Protein AF-A0A4R0RZW1-F1 (afdb_monomer)

Radius of gyration: 14.1 Å; Cα contacts (8 Å, |Δi|>4): 212; chains: 1; bounding box: 38×32×39 Å

Foldseek 3Di:
DDWFWEQDPNDTDIDDDDFFFWKWWWFQPVFPPRDPPNIDTGGTWTFHDDDDQFTKIWDWDQDPPRDTDIDMDTQWGADPPDHGYIYGDSRTHPMDGDDDPPD

Organism: Bifidobacterium longum subsp. longum (NCBI:txid1679)

Mean predicted aligned error: 4.47 Å

Sequence (103 aa):
MRRIKIFIDNTIIPADIYAGQKIAFIFLPAGRQTAQGREQVVHQASVENENGRVINVTWQAKGWFNRLVTRHSPLLRRMLGQPDTYRFDDNIASPEFIQERAD

Secondary structure (DSSP, 8-state):
-EEEEEEETTEEEEEEE-TT-EEEEEE-TTGGGPPTT--EEEEEEEE--SSSSEEEEEEEEE-GGG-EEEEEEEEEEEPTT-SSEEEE-TTEEEEEE------

Structure (mmCIF, N/CA/C/O backbone):
data_AF-A0A4R0RZW1-F1
#
_entry.id   AF-A0A4R0RZW1-F1
#
loop_
_atom_site.group_PDB
_atom_site.id
_atom_site.type_symbol
_atom_site.label_atom_id
_atom_site.label_alt_id
_atom_site.label_comp_id
_atom_site.label_asym_id
_atom_site.label_entity_id
_atom_site.label_seq_id
_atom_site.pdbx_PDB_ins_code
_atom_site.Cartn_x
_atom_site.Cartn_y
_atom_site.Cartn_z
_atom_site.occupancy
_atom_site.B_iso_or_equiv
_atom_site.auth_seq_id
_atom_site.auth_comp_id
_atom_site.auth_asym_id
_atom_site.auth_atom_id
_atom_site.pdbx_PDB_model_num
ATOM 1 N N . MET A 1 1 ? -2.292 5.061 16.110 1.00 85.56 1 MET A N 1
ATOM 2 C CA . MET A 1 1 ? -2.197 3.609 15.833 1.00 85.56 1 MET A CA 1
ATOM 3 C C . MET A 1 1 ? -3.590 3.023 15.835 1.00 85.56 1 MET A C 1
ATOM 5 O O . MET A 1 1 ? -4.358 3.286 16.755 1.00 85.56 1 MET A O 1
ATOM 9 N N . ARG A 1 2 ? -3.924 2.247 14.806 1.00 90.00 2 ARG A N 1
ATOM 10 C CA . ARG A 1 2 ? -5.237 1.644 14.597 1.00 90.00 2 ARG A CA 1
ATOM 11 C C . ARG A 1 2 ? -5.077 0.210 14.111 1.00 90.00 2 ARG A C 1
ATOM 13 O O . ARG A 1 2 ? -4.354 -0.041 13.153 1.00 90.00 2 ARG A O 1
ATOM 20 N N . ARG A 1 3 ? -5.850 -0.702 14.694 1.00 93.12 3 ARG A N 1
ATOM 21 C CA . ARG A 1 3 ? -5.969 -2.066 14.184 1.00 93.12 3 ARG A CA 1
ATOM 22 C C . ARG A 1 3 ? -6.949 -2.117 13.015 1.00 93.12 3 ARG A C 1
ATOM 24 O O . ARG A 1 3 ? -8.087 -1.655 13.127 1.00 93.12 3 ARG A O 1
ATOM 31 N N . ILE A 1 4 ? -6.497 -2.655 11.891 1.00 94.94 4 ILE A N 1
ATOM 32 C CA . ILE A 1 4 ? -7.277 -2.862 10.670 1.00 94.94 4 ILE A CA 1
ATOM 33 C C . ILE A 1 4 ? -7.179 -4.322 10.226 1.00 94.94 4 ILE A C 1
ATOM 35 O O . I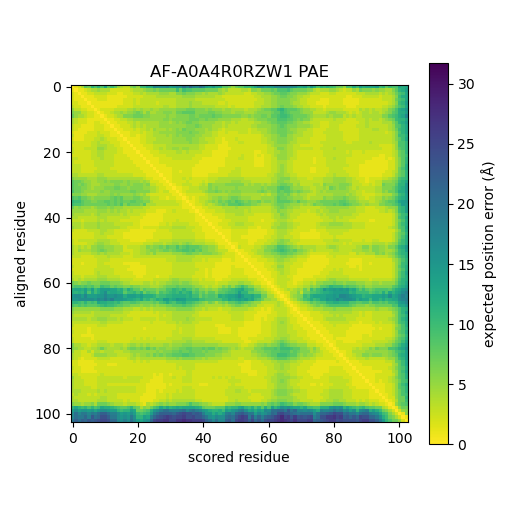LE A 1 4 ? -6.394 -5.109 10.754 1.00 94.94 4 ILE A O 1
ATOM 39 N N . LYS A 1 5 ? -7.989 -4.686 9.237 1.00 96.56 5 LYS A N 1
ATOM 40 C CA . LYS A 1 5 ? -7.926 -5.971 8.544 1.00 96.56 5 LYS A CA 1
ATOM 41 C C . LYS A 1 5 ? -7.427 -5.732 7.126 1.00 96.56 5 LYS A C 1
ATOM 43 O O . LYS A 1 5 ? -7.985 -4.889 6.427 1.00 96.56 5 LYS A O 1
ATOM 48 N N . ILE A 1 6 ? -6.407 -6.460 6.695 1.00 95.69 6 ILE A N 1
ATOM 49 C CA . ILE A 1 6 ? -5.911 -6.436 5.318 1.00 95.69 6 ILE A CA 1
ATOM 50 C C . ILE A 1 6 ? -6.355 -7.728 4.638 1.00 95.69 6 ILE A C 1
ATOM 52 O O . ILE A 1 6 ? -6.040 -8.819 5.103 1.00 95.69 6 ILE A O 1
ATOM 56 N N . PHE A 1 7 ? -7.115 -7.598 3.556 1.00 95.50 7 PHE A N 1
ATOM 57 C CA . PHE A 1 7 ? -7.515 -8.696 2.692 1.00 95.50 7 PHE A CA 1
ATOM 58 C C . PHE A 1 7 ? -6.483 -8.869 1.574 1.00 95.50 7 PHE A C 1
ATOM 60 O O . PHE A 1 7 ? -6.318 -7.977 0.736 1.00 95.50 7 PHE A O 1
ATOM 67 N N . ILE A 1 8 ? -5.794 -10.007 1.573 1.00 91.50 8 ILE A N 1
ATOM 68 C CA . ILE A 1 8 ? -4.769 -10.386 0.595 1.00 91.50 8 ILE A CA 1
ATOM 69 C C . ILE A 1 8 ? -4.855 -11.894 0.344 1.00 91.50 8 ILE A C 1
ATOM 71 O O . ILE A 1 8 ? -5.052 -12.6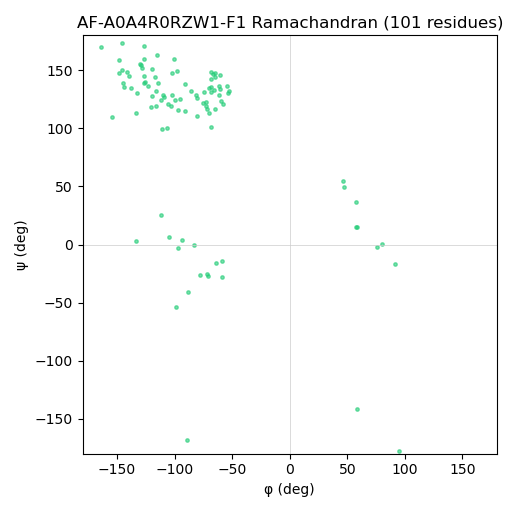58 1.283 1.00 91.50 8 ILE A O 1
ATOM 75 N N . ASP A 1 9 ? -4.782 -12.318 -0.920 1.00 88.38 9 ASP A N 1
ATOM 76 C CA . ASP A 1 9 ? -4.811 -13.732 -1.331 1.00 88.38 9 ASP A CA 1
ATOM 77 C C . ASP A 1 9 ? -5.928 -14.557 -0.665 1.00 88.38 9 ASP A C 1
ATOM 79 O O . ASP A 1 9 ? -5.707 -15.620 -0.087 1.00 88.38 9 ASP A O 1
ATOM 83 N N . ASN A 1 10 ? -7.157 -14.026 -0.712 1.00 89.81 10 ASN A N 1
ATOM 84 C CA . ASN A 1 10 ? -8.357 -14.602 -0.085 1.00 89.81 10 ASN A CA 1
ATOM 85 C C . ASN A 1 10 ? -8.273 -14.809 1.438 1.00 89.81 10 ASN A C 1
ATOM 87 O O . ASN A 1 10 ? -9.127 -15.474 2.021 1.00 89.81 10 ASN A O 1
ATOM 91 N N . THR A 1 11 ? -7.294 -14.192 2.093 1.00 92.25 11 THR A N 1
ATOM 92 C CA . THR A 1 11 ? -7.064 -14.267 3.534 1.00 92.25 11 THR A CA 1
ATOM 93 C C . THR A 1 11 ? -7.230 -12.887 4.159 1.00 92.25 11 THR A C 1
ATOM 95 O O . THR A 1 11 ? -6.882 -11.868 3.562 1.00 92.25 11 THR A O 1
ATOM 98 N N . ILE A 1 12 ? -7.777 -12.835 5.374 1.00 94.56 12 ILE A N 1
ATOM 99 C CA . ILE A 1 12 ? -7.848 -11.608 6.171 1.00 94.56 12 ILE A CA 1
ATOM 100 C C . ILE A 1 12 ? -6.774 -11.663 7.252 1.00 94.56 12 ILE A C 1
ATOM 102 O O . ILE A 1 12 ? -6.812 -12.528 8.124 1.00 94.56 12 ILE A O 1
ATOM 106 N N . ILE A 1 13 ? -5.856 -10.702 7.221 1.00 93.62 13 ILE A N 1
ATOM 107 C CA . ILE A 1 13 ? -4.757 -10.582 8.175 1.00 93.62 13 ILE A CA 1
ATOM 108 C C . ILE A 1 13 ? -4.989 -9.328 9.029 1.00 93.62 13 ILE A C 1
ATOM 110 O O . ILE A 1 13 ? -5.156 -8.237 8.475 1.00 93.62 13 ILE A O 1
ATOM 114 N N . PRO A 1 14 ? -5.037 -9.429 10.369 1.00 93.88 14 PRO A N 1
ATOM 115 C CA . PRO A 1 14 ? -5.054 -8.248 11.220 1.00 93.88 14 PRO A CA 1
ATOM 116 C C . PRO A 1 14 ? -3.700 -7.533 11.145 1.00 93.88 14 PRO A C 1
ATOM 118 O O . PRO A 1 14 ? -2.657 -8.173 11.240 1.00 93.88 14 PRO A O 1
ATOM 121 N N . ALA A 1 15 ? -3.717 -6.212 11.013 1.00 91.81 15 ALA A N 1
ATOM 122 C CA . ALA A 1 15 ? -2.513 -5.393 10.973 1.00 91.81 15 ALA A CA 1
ATOM 123 C C . ALA A 1 15 ? -2.719 -4.106 11.767 1.00 91.81 15 ALA A C 1
ATOM 125 O O . ALA A 1 15 ? -3.810 -3.530 11.763 1.00 91.81 15 ALA A O 1
ATOM 126 N N . ASP A 1 16 ? -1.661 -3.645 12.419 1.00 92.56 16 ASP A N 1
ATOM 127 C CA . ASP A 1 16 ? -1.649 -2.343 13.060 1.00 92.56 16 ASP A CA 1
ATOM 128 C C . ASP A 1 16 ? -1.038 -1.310 12.111 1.00 92.56 16 ASP A C 1
ATOM 130 O O . ASP A 1 16 ? 0.076 -1.483 11.612 1.00 92.56 16 ASP A O 1
ATOM 134 N N . 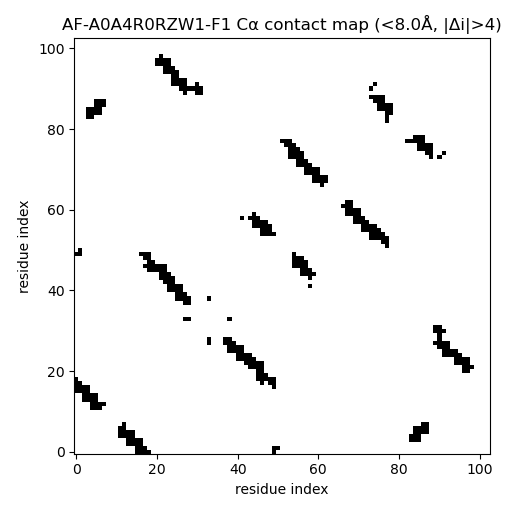ILE A 1 17 ? -1.793 -0.238 11.859 1.00 93.12 17 ILE A N 1
ATOM 135 C CA . ILE A 1 17 ? -1.381 0.888 11.023 1.00 93.12 17 ILE A CA 1
ATOM 136 C C . ILE A 1 17 ? -1.259 2.149 11.877 1.00 93.12 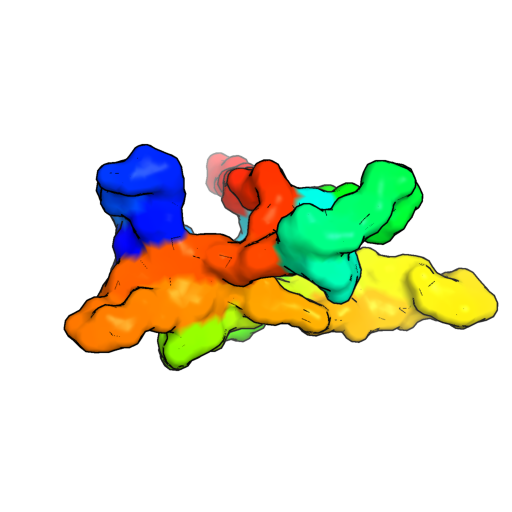17 ILE A C 1
ATOM 138 O O . ILE A 1 17 ? -2.096 2.412 12.744 1.00 93.12 17 ILE A O 1
ATOM 142 N N . TYR A 1 18 ? -0.235 2.958 11.643 1.00 93.88 18 TYR A N 1
ATOM 143 C CA . TYR A 1 18 ? -0.109 4.275 12.263 1.00 93.88 18 TYR A CA 1
ATOM 144 C C . TYR A 1 18 ? 0.547 5.271 11.310 1.00 93.88 18 TYR A C 1
ATOM 146 O O . TYR A 1 18 ? 1.354 4.899 10.460 1.00 93.88 18 TYR A O 1
ATOM 154 N N . ALA A 1 19 ? 0.192 6.550 11.436 1.00 94.12 19 ALA A N 1
ATOM 155 C CA . ALA A 1 19 ? 0.856 7.605 10.674 1.00 94.12 19 ALA A CA 1
ATOM 156 C C . ALA A 1 19 ? 2.352 7.654 11.031 1.00 94.12 19 ALA A C 1
ATOM 158 O O . ALA A 1 19 ? 2.725 7.547 12.196 1.00 94.12 19 ALA A O 1
ATOM 159 N N . GLY A 1 20 ? 3.210 7.796 10.024 1.00 94.81 20 GLY A N 1
ATOM 160 C CA . GLY A 1 20 ? 4.664 7.745 10.177 1.00 94.81 20 GLY A CA 1
ATOM 161 C C . GLY A 1 20 ? 5.283 6.354 10.005 1.00 94.81 20 GLY A C 1
ATOM 162 O O . GLY A 1 20 ? 6.487 6.284 9.744 1.00 94.81 20 GLY A O 1
ATOM 163 N N . GLN A 1 21 ? 4.486 5.277 10.078 1.00 94.94 21 GLN A N 1
ATOM 164 C CA . GLN A 1 21 ? 4.951 3.895 9.919 1.00 94.94 21 GLN A CA 1
ATOM 165 C C . GLN A 1 21 ? 5.700 3.707 8.597 1.00 94.94 21 GLN A C 1
ATOM 167 O O . GLN A 1 21 ? 5.260 4.196 7.550 1.00 94.94 21 GLN A O 1
ATOM 172 N N . LYS A 1 22 ? 6.835 3.001 8.651 1.00 96.38 22 LYS A N 1
ATOM 173 C CA . LYS A 1 22 ? 7.698 2.773 7.492 1.00 96.38 22 LYS A CA 1
ATOM 174 C C . LYS A 1 22 ? 7.320 1.497 6.752 1.00 96.38 22 LYS A C 1
ATOM 176 O O . LYS A 1 22 ? 7.024 0.469 7.356 1.00 96.38 22 LYS A O 1
ATOM 181 N N . ILE A 1 23 ? 7.325 1.576 5.427 1.00 96.06 23 ILE A N 1
ATOM 182 C CA . ILE A 1 23 ? 6.969 0.468 4.543 1.00 96.06 23 ILE A CA 1
ATOM 183 C C . ILE A 1 23 ? 7.824 0.508 3.276 1.00 96.06 23 ILE A C 1
ATOM 185 O O . ILE A 1 23 ? 8.057 1.583 2.719 1.00 96.06 23 ILE A O 1
ATOM 189 N N . ALA A 1 24 ? 8.280 -0.656 2.826 1.00 97.19 24 ALA A N 1
ATOM 190 C CA . ALA A 1 24 ? 8.901 -0.862 1.525 1.00 97.19 24 ALA A CA 1
ATOM 191 C C . ALA A 1 24 ? 7.899 -1.521 0.568 1.00 97.19 24 ALA A C 1
ATOM 193 O O . ALA A 1 24 ? 7.028 -2.276 0.999 1.00 97.19 24 ALA A O 1
ATOM 194 N N . PHE A 1 25 ? 7.982 -1.217 -0.725 1.00 96.94 25 PHE A N 1
ATOM 195 C CA . PHE A 1 25 ? 7.151 -1.846 -1.756 1.00 96.94 25 PHE A CA 1
ATOM 196 C C . PHE A 1 25 ? 7.715 -1.605 -3.160 1.00 96.94 25 PHE A C 1
ATOM 198 O O . PHE A 1 25 ? 8.606 -0.782 -3.370 1.00 96.94 25 PHE A O 1
ATOM 205 N N . ILE A 1 26 ? 7.156 -2.295 -4.149 1.00 96.44 26 ILE A N 1
ATOM 206 C CA . ILE A 1 26 ? 7.360 -2.018 -5.569 1.00 96.44 26 ILE A CA 1
ATOM 207 C C . ILE A 1 26 ? 6.181 -1.174 -6.056 1.00 96.44 26 ILE A C 1
ATOM 209 O O . ILE A 1 26 ? 5.031 -1.614 -6.038 1.00 96.44 26 ILE A O 1
ATOM 213 N N . PHE A 1 27 ? 6.458 0.062 -6.468 1.00 96.44 27 PHE A N 1
ATOM 214 C CA . PHE A 1 27 ? 5.464 0.948 -7.054 1.00 96.44 27 PHE A CA 1
ATOM 215 C C . PHE A 1 27 ? 5.267 0.626 -8.533 1.00 96.44 27 PHE A C 1
ATOM 217 O O . PHE A 1 27 ? 6.221 0.595 -9.316 1.00 96.44 27 PHE A O 1
ATOM 224 N N . LEU A 1 28 ? 4.010 0.447 -8.919 1.00 96.31 28 LEU A N 1
ATOM 225 C CA . LEU A 1 28 ? 3.573 0.141 -10.271 1.00 96.31 28 LEU A CA 1
ATOM 226 C C . LEU A 1 28 ? 2.820 1.360 -10.834 1.00 96.31 28 LEU A C 1
ATOM 228 O O . LEU A 1 28 ? 1.646 1.539 -10.510 1.00 96.31 28 LEU A O 1
ATOM 232 N N . PRO A 1 29 ? 3.432 2.237 -11.657 1.00 92.00 29 PRO A N 1
ATOM 233 C CA . PRO A 1 29 ? 2.800 3.491 -12.088 1.00 92.00 29 PRO A CA 1
ATOM 234 C C . PRO A 1 29 ? 1.468 3.328 -12.836 1.00 92.00 29 PRO A C 1
ATOM 236 O O . PRO A 1 29 ? 0.621 4.214 -12.766 1.00 92.00 29 PRO A O 1
ATOM 239 N N . ALA A 1 30 ? 1.269 2.201 -13.524 1.00 93.44 30 ALA A N 1
ATOM 240 C CA . ALA A 1 30 ? 0.038 1.855 -14.238 1.00 93.44 30 ALA A CA 1
ATOM 241 C C . ALA A 1 30 ? -0.701 0.669 -13.582 1.00 93.44 30 ALA A C 1
ATOM 243 O O . ALA A 1 30 ? -1.411 -0.086 -14.249 1.00 93.44 30 ALA A O 1
ATOM 244 N N . GLY A 1 31 ? -0.493 0.453 -12.279 1.00 92.69 31 GLY A N 1
ATOM 245 C CA . GLY A 1 31 ? -1.033 -0.697 -11.560 1.00 92.69 31 GLY A CA 1
ATOM 246 C C . GLY A 1 31 ? -0.579 -2.025 -12.168 1.00 92.69 31 GLY A C 1
ATOM 247 O O . GLY A 1 31 ? 0.537 -2.134 -12.681 1.00 92.69 31 GLY A O 1
ATOM 248 N N . ARG A 1 32 ? -1.474 -3.017 -12.203 1.00 87.06 32 ARG A N 1
ATOM 249 C CA . ARG A 1 32 ? -1.221 -4.353 -12.785 1.00 87.06 32 ARG A CA 1
ATOM 250 C C . ARG A 1 32 ? -0.836 -4.351 -14.271 1.00 87.06 32 ARG A C 1
ATOM 252 O O . ARG A 1 32 ? -0.390 -5.373 -14.774 1.00 87.06 32 ARG A O 1
ATOM 259 N N . GLN A 1 33 ? -1.034 -3.237 -14.977 1.00 91.81 33 GLN A N 1
ATOM 260 C CA . GLN A 1 33 ? -0.658 -3.072 -16.386 1.00 91.81 33 GLN A CA 1
ATOM 261 C C . GLN A 1 33 ? 0.733 -2.446 -16.560 1.00 91.81 33 GLN A C 1
ATOM 263 O O . GLN A 1 33 ? 1.144 -2.145 -17.680 1.00 91.81 33 GLN A O 1
ATOM 268 N N . THR A 1 34 ? 1.458 -2.206 -15.465 1.00 90.69 34 THR A N 1
ATOM 269 C CA . THR A 1 34 ? 2.814 -1.659 -15.524 1.00 90.69 34 THR A CA 1
ATOM 270 C C . THR A 1 34 ? 3.713 -2.593 -16.326 1.00 90.69 34 THR A C 1
ATOM 272 O O . THR A 1 34 ? 3.840 -3.772 -16.013 1.00 90.69 34 THR A O 1
ATOM 275 N N . ALA A 1 35 ? 4.335 -2.058 -17.378 1.00 91.62 35 ALA A N 1
ATOM 276 C CA . ALA A 1 35 ? 5.262 -2.821 -18.200 1.00 91.62 35 ALA A CA 1
ATOM 277 C C 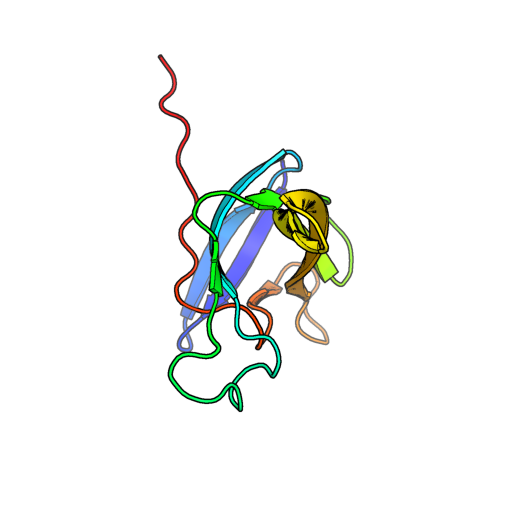. ALA A 1 35 ? 6.502 -3.235 -17.393 1.00 91.62 35 ALA A C 1
ATOM 279 O O . ALA A 1 35 ? 7.008 -2.460 -16.575 1.00 91.62 35 ALA A O 1
ATOM 280 N N . GLN A 1 36 ? 7.026 -4.427 -17.679 1.00 88.56 36 GLN A N 1
ATOM 281 C CA . GLN A 1 36 ? 8.238 -4.940 -17.045 1.00 88.56 36 GLN A CA 1
ATOM 282 C C . GLN A 1 36 ? 9.388 -3.924 -17.163 1.00 88.56 36 GLN A C 1
ATOM 284 O O . GLN A 1 36 ? 9.622 -3.348 -18.228 1.00 88.56 36 GLN A O 1
ATOM 289 N N . GLY A 1 37 ? 10.082 -3.665 -16.051 1.00 91.38 37 GLY A N 1
ATOM 290 C CA . GLY A 1 37 ? 11.171 -2.683 -15.981 1.00 91.38 37 GLY A CA 1
ATOM 291 C C . GLY A 1 37 ? 10.731 -1.218 -15.842 1.00 91.38 37 GLY A C 1
ATOM 292 O O . GLY A 1 37 ? 11.584 -0.335 -15.769 1.00 91.38 37 GLY A O 1
ATOM 293 N N . ARG A 1 38 ? 9.422 -0.925 -15.790 1.00 92.38 38 ARG A N 1
ATOM 294 C CA . ARG A 1 38 ? 8.885 0.413 -15.444 1.00 92.38 38 ARG A CA 1
ATOM 295 C C . ARG A 1 38 ? 8.482 0.551 -13.976 1.00 92.38 38 ARG A C 1
ATOM 297 O O . ARG A 1 38 ? 8.061 1.625 -13.545 1.00 92.38 38 ARG A O 1
ATOM 304 N N . GLU A 1 39 ? 8.603 -0.536 -13.238 1.00 94.19 39 GLU A N 1
ATOM 305 C CA . GLU A 1 39 ? 8.346 -0.645 -11.812 1.00 94.19 39 GLU A CA 1
ATOM 306 C C . GLU A 1 39 ? 9.411 0.139 -11.037 1.00 94.19 39 GLU A C 1
ATOM 308 O O . GLU A 1 39 ? 10.557 0.261 -11.475 1.00 94.19 39 GLU A O 1
ATOM 313 N N . GLN A 1 40 ? 9.043 0.700 -9.888 1.00 93.88 40 GLN A N 1
ATOM 314 C CA . GLN A 1 40 ? 9.960 1.481 -9.063 1.00 93.88 40 GLN A CA 1
ATOM 315 C C . GLN A 1 40 ? 10.069 0.847 -7.686 1.00 93.88 40 GLN A C 1
ATOM 317 O O . GLN A 1 40 ? 9.088 0.782 -6.952 1.00 93.88 40 GLN A O 1
ATOM 322 N N . VAL A 1 41 ? 11.268 0.406 -7.318 1.00 94.88 41 VAL A N 1
ATOM 323 C CA . VAL A 1 41 ? 11.519 -0.103 -5.968 1.00 94.88 41 VAL A CA 1
ATOM 324 C C . VAL A 1 41 ? 11.536 1.074 -4.996 1.00 94.88 41 VAL A C 1
ATOM 326 O O . VAL A 1 41 ? 12.349 1.992 -5.119 1.00 94.88 41 VAL A O 1
ATOM 329 N N . VAL A 1 42 ? 10.621 1.052 -4.031 1.00 96.00 42 VAL A N 1
ATOM 330 C CA . VAL A 1 42 ? 10.513 2.034 -2.955 1.00 96.00 42 VAL A CA 1
ATOM 331 C C . VAL A 1 42 ? 11.001 1.369 -1.676 1.00 96.00 42 VAL A C 1
ATOM 333 O O . VAL A 1 42 ? 10.279 0.611 -1.039 1.00 96.00 42 VAL A O 1
ATOM 336 N N . HIS A 1 43 ? 12.247 1.654 -1.299 1.00 94.50 43 HIS A N 1
ATOM 337 C CA . HIS A 1 43 ? 12.862 1.064 -0.105 1.00 94.50 43 HIS A CA 1
ATOM 338 C C . HIS A 1 43 ? 12.283 1.600 1.203 1.00 94.50 43 HIS A C 1
ATOM 340 O O . HIS A 1 43 ? 12.334 0.920 2.220 1.00 94.50 43 HIS A O 1
ATOM 346 N N . GLN A 1 44 ? 11.772 2.832 1.194 1.00 94.88 44 GLN A N 1
ATOM 347 C CA . GLN A 1 44 ? 11.242 3.459 2.393 1.00 94.88 44 GLN A CA 1
ATOM 348 C C . GLN A 1 44 ? 10.205 4.521 2.033 1.00 94.88 44 GLN A C 1
ATOM 350 O O . GLN A 1 44 ? 10.527 5.600 1.532 1.00 94.88 44 GLN A O 1
ATOM 355 N N . ALA A 1 45 ? 8.953 4.215 2.341 1.00 97.00 45 ALA A N 1
ATOM 356 C CA . ALA A 1 45 ? 7.843 5.148 2.364 1.00 97.00 45 ALA A CA 1
ATOM 357 C C . ALA A 1 45 ? 7.298 5.292 3.786 1.00 97.00 45 ALA A C 1
ATOM 359 O O . ALA A 1 45 ? 7.561 4.468 4.659 1.00 97.00 45 ALA A O 1
ATOM 360 N N . SER A 1 46 ? 6.536 6.353 4.015 1.00 97.19 46 SER A N 1
ATOM 361 C CA . SER A 1 46 ? 5.905 6.678 5.286 1.00 97.19 46 SER A CA 1
ATOM 362 C C . SER A 1 46 ? 4.396 6.731 5.107 1.00 97.19 46 SER A C 1
ATOM 364 O O . SER A 1 46 ? 3.912 7.456 4.237 1.00 97.19 46 SER A O 1
ATOM 366 N N . VAL A 1 47 ? 3.652 6.007 5.941 1.00 96.88 47 VAL A N 1
ATOM 367 C CA . VAL A 1 47 ? 2.186 6.105 6.003 1.00 96.88 47 VAL A CA 1
ATOM 368 C C . VAL A 1 47 ? 1.791 7.528 6.401 1.00 96.88 47 VAL A C 1
ATOM 370 O O . VAL A 1 47 ? 2.313 8.070 7.374 1.00 96.88 47 VAL A O 1
ATOM 373 N N . GLU A 1 48 ? 0.895 8.147 5.638 1.00 96.31 48 GLU A N 1
ATOM 374 C CA . GLU A 1 48 ? 0.466 9.538 5.833 1.00 96.31 48 GLU A CA 1
ATOM 375 C C . GLU A 1 48 ? -0.712 9.643 6.811 1.00 96.31 48 GLU A C 1
ATOM 377 O O . GLU A 1 48 ? -0.744 10.523 7.667 1.00 96.31 48 GLU A O 1
ATOM 382 N N . ASN A 1 49 ? -1.672 8.723 6.717 1.00 94.44 49 ASN A N 1
ATOM 383 C CA . ASN A 1 49 ? -2.892 8.721 7.517 1.00 94.44 49 ASN A CA 1
ATOM 384 C C . ASN A 1 49 ? -3.286 7.300 7.938 1.00 94.44 49 ASN A C 1
ATOM 386 O O . ASN A 1 49 ? -3.078 6.339 7.212 1.00 94.44 49 ASN A O 1
ATOM 390 N N . GLU A 1 50 ? -3.911 7.162 9.106 1.00 91.38 50 GLU A N 1
ATOM 391 C CA . GLU A 1 50 ? -4.305 5.861 9.679 1.00 91.38 50 GLU A CA 1
ATOM 392 C C . GLU A 1 50 ? -5.816 5.577 9.580 1.00 91.38 50 GLU A C 1
ATOM 394 O O . GLU A 1 50 ? -6.334 4.608 10.139 1.00 91.38 50 GLU A O 1
ATOM 399 N N . ASN A 1 51 ? -6.567 6.443 8.896 1.00 88.81 51 ASN A N 1
ATOM 400 C CA . ASN A 1 51 ? -8.022 6.371 8.807 1.00 88.81 51 ASN A CA 1
ATOM 401 C C . ASN A 1 51 ? -8.549 6.842 7.440 1.00 88.81 51 ASN A C 1
ATOM 403 O O . ASN A 1 51 ? -7.808 7.320 6.590 1.00 88.81 51 ASN A O 1
ATOM 407 N N . GLY A 1 52 ? -9.858 6.685 7.227 1.00 91.69 52 GLY A N 1
ATOM 408 C CA . GLY A 1 52 ? -10.524 7.069 5.983 1.00 91.69 52 GLY A CA 1
ATOM 409 C C . GLY A 1 52 ? -10.678 5.924 4.981 1.00 91.69 52 GLY A C 1
ATOM 410 O O . GLY A 1 52 ? -10.362 4.763 5.260 1.00 91.69 52 GLY A O 1
ATOM 411 N N . ARG A 1 53 ? -11.240 6.255 3.813 1.00 94.94 53 ARG A N 1
ATOM 412 C CA . ARG A 1 53 ? -11.490 5.297 2.721 1.00 94.94 53 ARG A CA 1
ATOM 413 C C . ARG A 1 53 ? -10.199 4.867 2.020 1.00 94.94 53 ARG A C 1
ATOM 415 O O . ARG A 1 53 ? -10.154 3.776 1.457 1.00 94.94 53 ARG A O 1
ATOM 422 N N . VAL A 1 54 ? -9.176 5.713 2.065 1.00 96.75 54 VAL A N 1
ATOM 423 C CA . VAL A 1 54 ? -7.854 5.469 1.493 1.00 96.75 54 VAL A CA 1
ATOM 424 C C . VAL A 1 54 ? -6.811 5.831 2.543 1.00 96.75 54 VAL A C 1
ATOM 426 O O . VAL A 1 54 ? -6.895 6.903 3.138 1.00 96.75 54 VAL A O 1
ATOM 429 N N . ILE A 1 55 ? -5.863 4.930 2.770 1.00 96.75 55 ILE A N 1
ATOM 430 C CA . ILE A 1 55 ? -4.637 5.189 3.527 1.00 96.75 55 ILE A CA 1
ATOM 431 C C . ILE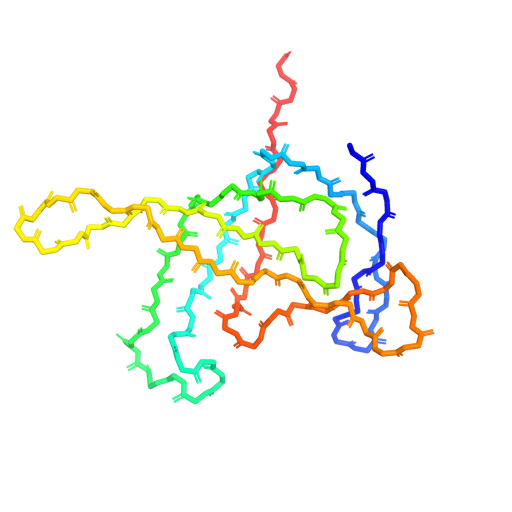 A 1 55 ? -3.538 5.434 2.499 1.00 96.75 55 ILE A C 1
ATOM 433 O O . ILE A 1 55 ? -3.331 4.597 1.618 1.00 96.75 55 ILE A O 1
ATOM 437 N N . ASN A 1 56 ? -2.874 6.578 2.595 1.00 97.69 56 ASN A N 1
ATOM 438 C CA . ASN A 1 56 ? -1.831 7.011 1.677 1.00 97.69 56 ASN A CA 1
ATOM 439 C C . ASN A 1 56 ? -0.439 6.769 2.263 1.00 97.69 56 ASN A C 1
ATOM 441 O O . ASN A 1 56 ? -0.254 6.660 3.477 1.00 97.69 56 ASN A O 1
ATOM 445 N N . VAL A 1 57 ? 0.546 6.730 1.373 1.00 97.44 57 VAL A N 1
ATOM 446 C CA . VAL A 1 57 ? 1.972 6.720 1.691 1.00 97.44 57 VAL A CA 1
ATOM 447 C C . VAL A 1 57 ? 2.699 7.805 0.921 1.00 97.44 57 VAL A C 1
ATOM 449 O O . VAL A 1 57 ? 2.313 8.172 -0.192 1.00 97.44 57 VAL A O 1
ATOM 452 N N . THR A 1 58 ? 3.796 8.270 1.508 1.00 97.31 58 THR A N 1
ATOM 453 C CA . THR A 1 58 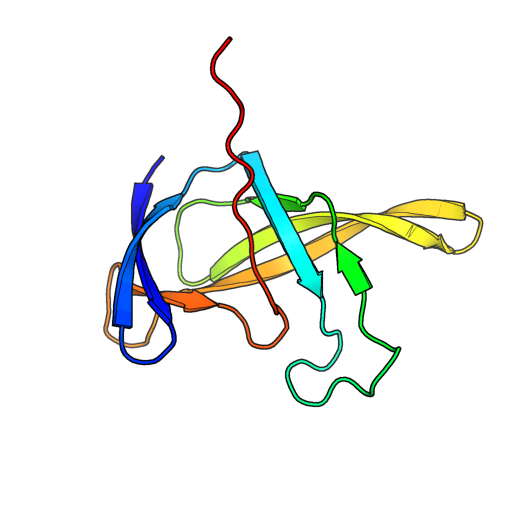? 4.705 9.233 0.894 1.00 97.31 58 THR A CA 1
ATOM 454 C C . THR A 1 58 ? 6.137 8.729 0.897 1.00 97.31 58 THR A C 1
ATOM 456 O O . THR A 1 58 ? 6.560 8.050 1.828 1.00 97.31 58 THR A O 1
ATOM 459 N N . TRP A 1 59 ? 6.903 9.046 -0.142 1.00 96.25 59 TRP A N 1
ATOM 460 C CA . TRP A 1 59 ? 8.332 8.727 -0.203 1.00 96.25 59 TRP A CA 1
ATOM 461 C C . TRP A 1 59 ? 9.091 9.783 -0.996 1.00 96.25 59 TRP A C 1
ATOM 463 O O . TRP A 1 59 ? 8.512 10.523 -1.794 1.00 96.25 59 TRP A O 1
ATOM 473 N N . GLN A 1 60 ? 10.401 9.857 -0.774 1.00 94.19 60 GLN A N 1
ATOM 474 C CA . GLN A 1 60 ? 11.281 10.714 -1.560 1.00 94.19 60 GLN A CA 1
ATOM 475 C C . GLN A 1 60 ? 11.734 9.973 -2.817 1.00 94.19 60 GLN A C 1
ATOM 477 O O . GLN A 1 60 ? 12.191 8.833 -2.751 1.00 94.19 60 GLN A O 1
ATOM 482 N N . ALA A 1 61 ? 11.634 10.633 -3.965 1.00 90.44 61 ALA A N 1
ATOM 483 C CA . ALA A 1 61 ? 12.120 10.124 -5.239 1.00 90.44 61 ALA A CA 1
ATOM 484 C C . ALA A 1 61 ? 12.990 11.173 -5.935 1.00 90.44 61 ALA A C 1
ATOM 486 O O . ALA A 1 61 ? 12.834 12.377 -5.719 1.00 90.44 61 ALA A O 1
ATOM 487 N N . LYS A 1 62 ? 13.894 10.728 -6.812 1.00 86.19 62 LYS A N 1
ATOM 488 C CA . LYS A 1 62 ? 14.633 11.640 -7.691 1.00 86.19 62 LYS A CA 1
ATOM 489 C C . LYS A 1 62 ? 13.686 12.175 -8.764 1.00 86.19 62 LYS A C 1
ATOM 491 O O . LYS A 1 62 ? 13.134 11.418 -9.560 1.00 86.19 62 LYS A O 1
ATOM 496 N N . GLY A 1 63 ? 13.470 13.481 -8.742 1.00 81.06 63 GLY A N 1
ATOM 497 C CA . GLY A 1 63 ? 12.761 14.224 -9.769 1.00 81.06 63 GLY A CA 1
ATOM 498 C C . GLY A 1 63 ? 13.698 14.708 -10.871 1.00 81.06 63 GLY A C 1
ATOM 499 O O . GLY A 1 63 ? 14.862 14.310 -10.968 1.00 81.06 63 GLY A O 1
ATOM 500 N N . TRP A 1 64 ? 13.172 15.597 -11.710 1.00 79.06 64 TRP A N 1
ATOM 501 C CA . TRP A 1 64 ? 13.963 16.200 -12.773 1.00 79.06 64 TRP A CA 1
ATOM 502 C C . TRP A 1 64 ? 15.071 17.101 -12.188 1.00 79.06 64 TRP A C 1
ATOM 504 O O . TRP A 1 64 ? 14.891 17.693 -11.123 1.00 79.06 64 TRP A O 1
ATOM 514 N N . PHE A 1 65 ? 16.228 17.174 -12.852 1.00 83.12 65 PHE A N 1
ATOM 515 C CA . PHE A 1 65 ? 17.428 17.896 -12.408 1.00 83.12 65 PHE A CA 1
ATOM 516 C C . PHE A 1 65 ? 17.977 17.467 -11.035 1.00 83.12 65 PHE A C 1
ATOM 518 O O . PHE A 1 65 ? 18.446 18.301 -10.268 1.00 83.12 65 PHE A O 1
ATOM 525 N N . ASN A 1 66 ? 17.914 16.170 -10.701 1.00 79.62 66 ASN A N 1
ATOM 526 C CA . ASN A 1 66 ? 18.370 15.621 -9.411 1.00 79.62 66 ASN A CA 1
ATOM 527 C C . ASN A 1 66 ? 17.696 16.236 -8.170 1.00 79.62 66 ASN A C 1
ATOM 529 O O . ASN A 1 66 ? 18.153 16.020 -7.047 1.00 79.62 66 ASN A O 1
ATOM 533 N N . ARG A 1 67 ? 16.584 16.962 -8.332 1.00 87.19 67 ARG A N 1
ATOM 534 C CA . ARG A 1 67 ? 15.824 17.484 -7.198 1.00 87.19 67 ARG A CA 1
ATOM 535 C C . ARG A 1 67 ? 15.051 16.349 -6.535 1.00 87.19 67 ARG A C 1
ATOM 537 O O . ARG A 1 67 ? 14.347 15.606 -7.214 1.00 87.19 67 ARG A O 1
ATOM 544 N N . LEU A 1 68 ? 15.143 16.234 -5.214 1.00 89.38 68 LEU A N 1
ATOM 545 C CA . LEU A 1 68 ? 14.277 15.331 -4.458 1.00 89.38 68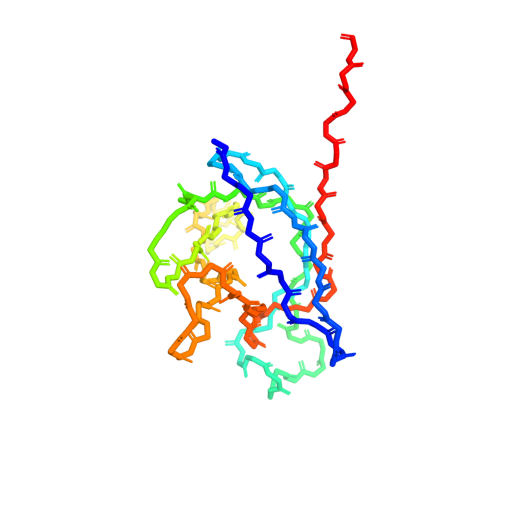 LEU A CA 1
ATOM 546 C C . LEU A 1 68 ? 12.836 15.847 -4.494 1.00 89.38 68 LEU A C 1
ATOM 548 O O . LEU A 1 68 ? 12.582 17.032 -4.268 1.00 89.38 68 LEU A O 1
ATOM 552 N N . VAL A 1 69 ? 11.906 14.953 -4.816 1.00 92.31 69 VAL A N 1
ATOM 553 C CA . VAL A 1 69 ? 10.470 15.227 -4.827 1.00 92.31 69 VAL A CA 1
ATOM 554 C C . VAL A 1 69 ? 9.753 14.248 -3.910 1.00 92.31 69 VAL A C 1
ATOM 556 O O . VAL A 1 69 ? 10.003 13.042 -3.956 1.00 92.31 69 VAL A O 1
ATOM 559 N N . THR A 1 70 ? 8.816 14.767 -3.121 1.00 94.56 70 THR A N 1
ATOM 560 C CA . THR A 1 70 ? 7.883 13.939 -2.359 1.00 94.56 70 THR A CA 1
ATOM 561 C C . THR A 1 70 ? 6.837 13.377 -3.314 1.00 94.56 70 THR A C 1
ATOM 563 O O . THR A 1 70 ? 6.136 14.120 -4.004 1.00 94.56 70 THR A O 1
ATOM 566 N N . ARG A 1 71 ? 6.743 12.053 -3.379 1.00 94.50 71 ARG A N 1
ATOM 567 C CA . ARG A 1 71 ? 5.680 11.331 -4.078 1.00 94.50 71 ARG A CA 1
ATOM 568 C C . ARG A 1 71 ? 4.621 10.901 -3.078 1.00 94.50 71 ARG A C 1
ATOM 570 O O . ARG A 1 71 ? 4.939 10.637 -1.924 1.00 94.50 71 ARG A O 1
ATOM 577 N N . HIS A 1 72 ? 3.385 10.830 -3.553 1.00 95.00 72 HIS A N 1
ATOM 578 C CA . HIS A 1 72 ? 2.223 10.378 -2.800 1.00 95.00 72 HIS A CA 1
ATOM 579 C C . HIS A 1 72 ? 1.542 9.269 -3.601 1.00 95.00 72 HIS A C 1
ATOM 581 O O . HIS A 1 72 ? 1.420 9.382 -4.823 1.00 95.00 72 HIS A O 1
ATOM 587 N N . SER A 1 73 ? 1.088 8.219 -2.923 1.00 95.62 73 SER A N 1
ATOM 588 C CA . SER A 1 73 ? 0.250 7.180 -3.523 1.00 95.62 73 SER A CA 1
ATOM 589 C C . SER A 1 73 ? -0.711 6.603 -2.490 1.00 95.62 73 SER A C 1
ATOM 591 O O . SER A 1 73 ? -0.340 6.471 -1.322 1.00 95.62 73 SER A O 1
ATOM 593 N N . PRO A 1 74 ? -1.917 6.185 -2.902 1.00 97.06 74 PRO A N 1
ATOM 594 C CA . PRO A 1 74 ? -2.716 5.242 -2.136 1.00 97.06 74 PRO A CA 1
ATOM 595 C C . PRO A 1 74 ? -1.899 3.983 -1.821 1.00 97.06 74 PRO A C 1
ATOM 597 O O . PRO A 1 74 ? -1.285 3.407 -2.718 1.00 97.06 74 PRO A O 1
ATOM 600 N N . LEU A 1 75 ? -1.901 3.568 -0.555 1.00 97.06 75 LEU A N 1
ATOM 601 C CA . LEU A 1 75 ? -1.347 2.292 -0.105 1.00 97.06 75 LEU A CA 1
ATOM 602 C C . LEU A 1 75 ? -2.454 1.258 0.065 1.00 97.06 75 LEU A C 1
ATOM 604 O O . LEU A 1 75 ? -2.381 0.164 -0.486 1.00 97.06 75 LEU A O 1
ATOM 608 N N . LEU A 1 76 ? -3.478 1.610 0.846 1.00 97.06 76 LEU A N 1
ATOM 609 C CA . LEU A 1 76 ? -4.602 0.734 1.151 1.00 97.06 76 LEU A CA 1
ATOM 610 C C . LEU A 1 76 ? -5.918 1.419 0.797 1.00 97.06 76 LEU A C 1
ATOM 612 O O . LEU A 1 76 ? -6.137 2.593 1.106 1.00 97.06 76 LEU A O 1
ATOM 616 N N . ARG A 1 77 ? -6.850 0.657 0.229 1.00 97.00 77 ARG A N 1
ATOM 617 C CA . ARG A 1 77 ? -8.229 1.089 -0.019 1.00 97.00 77 ARG A CA 1
ATOM 618 C C . ARG A 1 77 ? -9.197 0.256 0.796 1.00 97.00 77 ARG A C 1
ATOM 620 O O . ARG A 1 77 ? -9.134 -0.971 0.776 1.00 97.00 77 ARG A O 1
ATOM 627 N N . ARG A 1 78 ? -10.127 0.921 1.476 1.00 96.88 78 ARG A N 1
ATOM 628 C CA . ARG A 1 78 ? -11.195 0.256 2.223 1.00 96.88 78 ARG A CA 1
ATOM 629 C C . ARG A 1 78 ? -12.126 -0.481 1.261 1.00 96.88 78 ARG A C 1
ATOM 631 O O . ARG A 1 78 ? -12.557 0.092 0.256 1.00 96.88 78 ARG A O 1
ATOM 638 N N . MET A 1 79 ? -12.449 -1.730 1.578 1.00 95.62 79 MET A N 1
ATOM 639 C CA . MET A 1 79 ? -13.414 -2.520 0.818 1.00 95.62 79 MET A CA 1
ATOM 640 C C . MET A 1 79 ? -14.827 -1.951 0.990 1.00 95.62 79 MET A C 1
ATOM 642 O O . MET A 1 79 ? -15.201 -1.480 2.065 1.00 95.62 79 MET A O 1
ATOM 646 N N . LEU A 1 80 ? -15.620 -1.973 -0.082 1.00 92.50 80 LEU A N 1
ATOM 647 C CA . LEU A 1 80 ? -16.994 -1.475 -0.043 1.00 92.50 80 LEU A CA 1
ATOM 648 C C . LEU A 1 80 ? -17.820 -2.281 0.972 1.00 92.50 80 LEU A C 1
ATOM 650 O O . LEU A 1 80 ? -17.752 -3.506 0.994 1.00 92.50 80 LEU A O 1
ATOM 654 N N . GLY A 1 81 ? -18.583 -1.587 1.818 1.00 91.81 81 GLY A N 1
ATOM 655 C CA . GLY A 1 81 ? -19.424 -2.216 2.841 1.00 91.81 81 GLY A CA 1
ATOM 656 C C . GLY A 1 81 ? -18.675 -2.745 4.070 1.00 91.81 81 GLY A C 1
ATOM 657 O O . GLY A 1 81 ? -19.325 -3.214 4.996 1.00 91.81 81 GLY A O 1
ATOM 658 N N . GLN A 1 82 ? -17.342 -2.641 4.124 1.00 92.19 82 GLN A N 1
ATOM 659 C CA . GLN A 1 82 ? -16.544 -3.076 5.273 1.00 92.19 82 GLN A CA 1
ATOM 660 C C . GLN A 1 82 ? -15.968 -1.864 6.025 1.00 92.19 82 GLN A C 1
ATOM 662 O O . GLN A 1 82 ? -15.316 -1.023 5.405 1.00 92.19 82 GLN A O 1
ATOM 667 N N . PRO A 1 83 ? -16.171 -1.730 7.347 1.00 90.69 83 PRO A N 1
ATOM 668 C CA . PRO A 1 83 ? -15.767 -0.533 8.094 1.00 90.69 83 PRO A CA 1
ATOM 669 C C . PRO A 1 83 ? -14.263 -0.469 8.416 1.00 90.69 83 PRO A C 1
ATOM 671 O O . PRO A 1 83 ? -13.716 0.623 8.589 1.00 90.69 83 PRO A O 1
ATOM 674 N N . ASP A 1 84 ? -13.599 -1.621 8.504 1.00 93.25 84 ASP A N 1
ATOM 675 C CA . ASP A 1 84 ? -12.220 -1.787 8.983 1.00 93.25 84 ASP A CA 1
ATOM 676 C C . ASP A 1 84 ? -11.356 -2.685 8.079 1.00 93.25 84 ASP A C 1
ATOM 678 O O . ASP A 1 84 ? -10.194 -2.931 8.401 1.00 93.25 84 ASP A O 1
ATOM 682 N N . THR A 1 85 ? -11.909 -3.161 6.959 1.00 96.50 85 THR A N 1
ATOM 683 C CA . THR A 1 85 ? -11.218 -4.066 6.034 1.00 96.50 85 THR A CA 1
ATOM 684 C C . THR A 1 8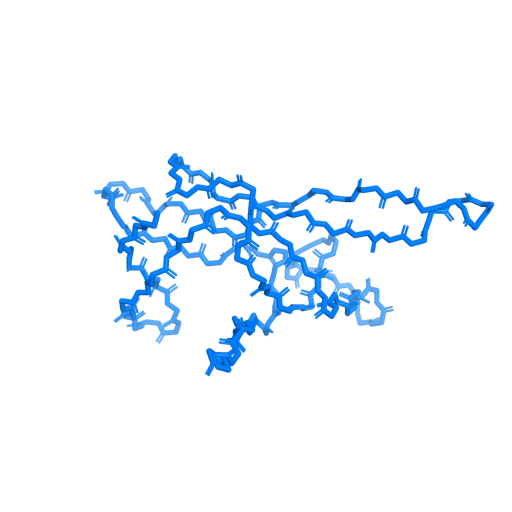5 ? -10.720 -3.316 4.808 1.00 96.50 85 THR A C 1
ATOM 686 O O . THR A 1 85 ? -11.464 -2.588 4.145 1.00 96.50 85 THR A O 1
ATOM 689 N N . TYR A 1 86 ? -9.444 -3.505 4.508 1.00 97.25 86 TYR A N 1
ATOM 690 C CA . TYR A 1 86 ? -8.698 -2.827 3.465 1.00 97.25 86 TYR A CA 1
ATOM 691 C C . TYR A 1 86 ? -8.027 -3.840 2.540 1.00 97.25 86 TYR A C 1
ATOM 693 O O . TYR A 1 86 ? -7.797 -4.981 2.918 1.00 97.25 86 TYR A O 1
ATOM 701 N N . ARG A 1 87 ? -7.676 -3.404 1.335 1.00 96.56 87 ARG A N 1
ATOM 702 C CA . ARG A 1 87 ? -6.813 -4.130 0.398 1.00 96.56 87 ARG A CA 1
ATOM 703 C C . ARG A 1 87 ? -5.705 -3.206 -0.085 1.00 96.56 87 ARG A C 1
ATOM 705 O O . ARG A 1 87 ? -5.921 -1.991 -0.111 1.00 96.56 87 ARG A O 1
ATOM 712 N N . PHE A 1 88 ? -4.567 -3.761 -0.489 1.00 96.50 88 PHE A N 1
ATOM 713 C CA . PHE A 1 88 ? -3.536 -2.972 -1.158 1.00 96.50 88 PHE A CA 1
ATOM 714 C C . PHE A 1 88 ? -4.070 -2.360 -2.452 1.00 96.50 88 PHE A C 1
ATOM 716 O O . PHE A 1 88 ? -4.954 -2.911 -3.115 1.00 96.50 88 PHE A O 1
ATOM 723 N N . ASP A 1 89 ? -3.582 -1.164 -2.747 1.00 96.56 89 ASP A N 1
ATOM 724 C CA . ASP A 1 89 ? -3.829 -0.504 -4.015 1.00 96.56 89 ASP A CA 1
ATOM 725 C C . ASP A 1 89 ? -3.185 -1.291 -5.167 1.00 96.56 89 ASP A C 1
ATOM 727 O O . ASP A 1 89 ? -2.137 -1.906 -4.989 1.00 96.56 89 ASP A O 1
ATOM 731 N N . ASP A 1 90 ? -3.795 -1.271 -6.355 1.00 95.19 90 ASP A N 1
ATOM 732 C CA . ASP A 1 90 ? -3.276 -2.003 -7.518 1.00 95.19 90 ASP A CA 1
ATOM 733 C C . ASP A 1 90 ? -1.906 -1.478 -7.989 1.00 95.19 90 ASP A C 1
ATOM 735 O O . ASP A 1 90 ? -1.212 -2.168 -8.737 1.00 95.19 90 ASP A O 1
ATOM 739 N N . ASN A 1 91 ? -1.507 -0.279 -7.552 1.00 96.25 91 ASN A N 1
ATOM 740 C CA . ASN A 1 91 ? -0.194 0.311 -7.784 1.00 96.25 91 ASN A CA 1
ATOM 741 C C . ASN A 1 91 ? 0.885 -0.161 -6.790 1.00 96.25 91 ASN A C 1
ATOM 743 O O . ASN A 1 91 ? 2.030 0.283 -6.891 1.00 96.25 91 ASN A O 1
ATOM 747 N N . ILE A 1 92 ? 0.549 -1.030 -5.834 1.00 96.19 92 ILE A N 1
ATOM 748 C CA . ILE A 1 92 ? 1.454 -1.506 -4.783 1.00 96.19 92 ILE A CA 1
ATOM 749 C C . ILE A 1 92 ? 1.669 -3.011 -4.941 1.00 96.19 92 ILE A C 1
ATOM 751 O O . ILE A 1 92 ? 0.732 -3.799 -4.825 1.00 96.19 92 ILE A O 1
ATOM 755 N N . ALA A 1 93 ? 2.919 -3.412 -5.152 1.00 94.56 93 ALA A N 1
ATOM 756 C CA . ALA A 1 93 ? 3.340 -4.807 -5.173 1.00 94.56 93 ALA A CA 1
ATOM 757 C C . ALA A 1 93 ? 4.380 -5.091 -4.085 1.00 94.56 93 ALA A C 1
ATOM 759 O O . ALA A 1 93 ? 5.143 -4.208 -3.697 1.00 94.56 93 ALA A O 1
ATOM 760 N N . SER A 1 94 ? 4.398 -6.334 -3.600 1.00 93.94 94 SER A N 1
ATOM 761 C CA . SER A 1 94 ? 5.333 -6.829 -2.578 1.00 93.94 94 SER A CA 1
ATOM 762 C C . SER A 1 94 ? 5.508 -5.888 -1.370 1.00 93.94 94 SER A C 1
ATOM 764 O O . SER A 1 94 ? 6.630 -5.466 -1.090 1.00 93.94 94 SER A O 1
ATOM 766 N N . PRO A 1 95 ? 4.418 -5.495 -0.681 1.00 94.31 95 PRO A N 1
ATOM 767 C CA . PRO A 1 95 ? 4.507 -4.595 0.460 1.00 94.31 95 PRO A CA 1
ATOM 768 C C . PRO A 1 95 ? 5.154 -5.280 1.669 1.00 94.31 95 PRO A C 1
ATOM 770 O O . PRO A 1 95 ? 4.765 -6.382 2.052 1.00 94.31 95 PRO A O 1
ATOM 773 N N . GLU A 1 96 ? 6.081 -4.584 2.318 1.00 94.19 96 GLU A N 1
ATOM 774 C CA . GLU A 1 96 ? 6.785 -5.041 3.514 1.00 94.19 96 GLU A CA 1
ATOM 775 C C . GLU A 1 96 ? 6.811 -3.924 4.562 1.00 94.19 96 GLU A C 1
ATOM 777 O O . GLU A 1 96 ? 7.430 -2.875 4.371 1.00 94.19 96 GLU A O 1
ATOM 782 N N . PHE A 1 97 ? 6.119 -4.133 5.685 1.00 90.62 97 PHE A N 1
ATOM 783 C CA . PHE A 1 97 ? 6.171 -3.202 6.810 1.00 90.62 97 PHE A CA 1
ATOM 784 C C . PHE A 1 97 ? 7.517 -3.328 7.519 1.00 90.62 97 PHE A C 1
ATOM 786 O O . PHE A 1 97 ? 7.874 -4.399 8.008 1.00 90.62 97 PHE A O 1
ATOM 793 N N . ILE A 1 98 ? 8.243 -2.216 7.603 1.00 89.94 98 ILE A N 1
ATOM 794 C CA . ILE A 1 98 ? 9.552 -2.172 8.246 1.00 89.94 98 ILE A CA 1
ATOM 795 C C . ILE A 1 98 ? 9.302 -2.086 9.750 1.00 89.94 98 ILE A C 1
ATOM 797 O O . ILE A 1 98 ? 8.796 -1.078 10.246 1.00 89.94 98 ILE A O 1
ATOM 801 N N . GLN A 1 99 ? 9.627 -3.156 10.475 1.00 76.62 99 GLN A N 1
ATOM 802 C CA . GLN A 1 99 ? 9.638 -3.122 11.933 1.00 76.62 99 GLN A CA 1
ATOM 803 C C . GLN A 1 99 ? 10.817 -2.258 12.380 1.00 76.62 99 GLN A C 1
ATOM 805 O O . GLN A 1 99 ? 11.975 -2.621 12.170 1.00 76.62 99 GLN A O 1
ATOM 810 N N . GLU A 1 100 ? 10.535 -1.110 12.991 1.00 62.34 100 GLU A N 1
ATOM 811 C CA . GLU A 1 100 ? 11.553 -0.406 13.764 1.00 62.34 100 GLU A CA 1
ATOM 812 C C . GLU A 1 100 ? 11.897 -1.308 14.955 1.00 62.34 100 GLU A C 1
ATOM 814 O O . GLU A 1 100 ? 11.021 -1.651 15.753 1.00 62.34 100 GLU A O 1
ATOM 819 N N . ARG A 1 101 ? 13.151 -1.777 15.033 1.00 48.09 101 ARG A N 1
ATOM 820 C CA . ARG A 1 101 ? 13.633 -2.449 16.241 1.00 48.09 101 ARG A CA 1
ATOM 821 C C . ARG A 1 101 ? 13.460 -1.456 17.387 1.00 48.09 101 ARG A C 1
ATOM 823 O O . ARG A 1 101 ? 13.979 -0.347 17.317 1.00 48.09 101 ARG A O 1
ATOM 830 N N . ALA A 1 102 ? 12.683 -1.843 18.392 1.00 45.56 102 ALA A N 1
ATOM 831 C CA . ALA A 1 102 ? 12.736 -1.185 19.682 1.00 45.56 102 ALA A CA 1
ATOM 832 C C . ALA A 1 102 ? 14.105 -1.534 20.278 1.00 45.56 102 ALA A C 1
ATOM 834 O O . ALA A 1 102 ? 14.309 -2.677 20.691 1.00 45.56 102 ALA A O 1
ATOM 835 N N . ASP A 1 103 ? 15.044 -0.595 20.193 1.00 41.03 103 ASP A N 1
ATOM 836 C CA . ASP A 1 103 ? 16.280 -0.621 20.977 1.00 41.03 103 ASP A CA 1
ATOM 837 C C . ASP A 1 103 ? 15.974 -0.297 22.450 1.00 41.03 103 ASP A C 1
ATOM 839 O O . ASP A 1 103 ? 15.122 0.592 22.702 1.00 41.03 103 ASP A O 1
#

Solvent-accessible surface area (backbone atoms only — not comparable to full-atom values): 5850 Å² total; per-residue (Å²): 119,40,82,35,31,40,50,54,95,97,39,79,43,80,44,79,40,32,57,64,43,42,32,24,31,35,38,24,89,59,23,89,72,42,53,90,89,64,58,40,82,38,81,62,29,27,28,66,43,63,57,78,64,53,25,34,30,36,32,80,41,81,42,80,92,77,38,78,36,83,44,77,43,69,44,32,35,48,42,89,96,42,97,54,35,25,27,69,26,68,37,55,39,80,76,42,76,55,78,77,76,85,124

pLDDT: mean 91.48, std 9.55, range [41.03, 97.69]

Nearest PDB structures (foldseek):
  4v8p-assembly4_GP  TM=5.816E-01  e=3.842E-01  Tetrahymena thermophila
  2ivw-assembly1_A  TM=4.066E-01  e=7.732E-01  Neisseria meningitidis Z2491